Protein AF-A0A8H7NJ16-F1 (afdb_monomer_lite)

InterPro domains:
  IPR008030 NmrA-like domain [PF05368] (5-112)
  IPR036291 NAD(P)-binding domain superfamily [SSF51735] (1-113)
  IPR051609 NmrA-type/Isoflavone reductase-like domain-containing protein [PTHR47706] (5-114)

Sequence (169 aa):
MQSLTVALIGANGQIGNFILHELLASREARFHVLAFIRPNSQLKYQGPQENVTVHDIDLSKVTADSLAPYFRASDVVVSAVGTELLSRQSVLQDAAAIAGVPRFYPSEFGMHSVLRMRTEEATLIHPVGRTFLVRAGESSRFVHLRLEPLSLILLGRLGLKKLNASMKL

Secondary structure (DSSP, 8-state):
--EEEEEEETTTSHHHHHHHHHHHH-SSSEEEEEEEE-TT------S--TTEEEEE--TTT--HHHHHHHHTT-SEEEE---GGGGGGHHHHHHHHHHTT-S-EE-S--S---------TT--PPSP----------S-----------TTSSSSSSS-----------

pLDDT: mean 72.76, std 27.51, range [25.33, 98.12]

Radius of gyration: 21.78 Å; chains: 1; bounding box: 55×33×75 Å

Structure (mmCIF, N/CA/C/O backbone):
data_AF-A0A8H7NJ16-F1
#
_entry.id   AF-A0A8H7NJ16-F1
#
loop_
_atom_site.group_PDB
_atom_site.id
_atom_site.type_symbol
_atom_site.label_atom_id
_atom_site.label_alt_id
_atom_site.label_comp_id
_atom_site.label_asym_id
_atom_site.label_entity_id
_atom_site.label_seq_id
_atom_site.pdbx_PDB_ins_code
_atom_site.Cartn_x
_atom_site.Cartn_y
_atom_site.Cartn_z
_atom_site.occupancy
_atom_site.B_iso_or_equiv
_atom_site.auth_seq_id
_atom_site.auth_comp_id
_atom_site.auth_asym_id
_atom_site.auth_atom_id
_atom_site.pdbx_PDB_model_num
ATOM 1 N N . MET A 1 1 ? -19.733 -3.956 13.873 1.00 60.16 1 MET A N 1
ATOM 2 C CA . MET A 1 1 ? -19.220 -3.017 12.849 1.00 60.16 1 MET A CA 1
ATOM 3 C C . MET A 1 1 ? -18.557 -3.844 11.767 1.00 60.16 1 MET A C 1
ATOM 5 O O . MET A 1 1 ? -17.893 -4.812 12.118 1.00 60.16 1 MET A O 1
ATOM 9 N N . GLN A 1 2 ? -18.780 -3.534 10.490 1.00 70.56 2 GLN A N 1
ATOM 10 C CA . GLN A 1 2 ? -18.076 -4.233 9.413 1.00 70.56 2 GLN A CA 1
ATOM 11 C C . GLN A 1 2 ? -16.586 -3.867 9.486 1.00 70.56 2 GLN A C 1
ATOM 13 O O . GLN A 1 2 ? -16.251 -2.706 9.731 1.00 70.56 2 GLN A O 1
ATOM 18 N N . SER A 1 3 ? -15.723 -4.875 9.360 1.00 87.06 3 SER A N 1
ATOM 19 C CA . SER A 1 3 ? -14.272 -4.709 9.317 1.00 87.06 3 SER A CA 1
ATOM 20 C C . SER A 1 3 ? -13.842 -4.803 7.863 1.00 87.06 3 SER A C 1
ATOM 22 O O . SER A 1 3 ? -14.172 -5.796 7.220 1.00 87.06 3 SER A O 1
ATOM 24 N N . LEU A 1 4 ? -13.148 -3.786 7.359 1.00 94.56 4 LEU A N 1
ATOM 25 C CA . LEU A 1 4 ? -12.681 -3.730 5.974 1.00 94.56 4 LEU A CA 1
ATOM 26 C C . LEU A 1 4 ? -11.158 -3.712 5.931 1.00 94.56 4 LEU A C 1
ATOM 28 O O . LEU A 1 4 ? -10.526 -2.940 6.654 1.00 94.56 4 LEU A O 1
ATOM 32 N N . THR A 1 5 ? -10.578 -4.524 5.058 1.00 97.19 5 THR A N 1
ATOM 33 C CA . THR A 1 5 ? -9.136 -4.569 4.826 1.00 97.19 5 THR A CA 1
ATOM 34 C C . THR A 1 5 ? -8.772 -3.693 3.633 1.00 97.19 5 THR A C 1
ATOM 36 O O . THR A 1 5 ? -9.232 -3.922 2.512 1.00 97.19 5 THR A O 1
ATOM 39 N N . VAL A 1 6 ? -7.927 -2.691 3.869 1.00 97.81 6 VAL A N 1
ATOM 40 C CA . VAL A 1 6 ? -7.474 -1.731 2.858 1.00 97.81 6 VAL A CA 1
ATOM 41 C C . VAL A 1 6 ? -5.976 -1.887 2.639 1.00 97.81 6 VAL A C 1
ATOM 43 O O . VAL A 1 6 ? -5.178 -1.607 3.530 1.00 97.81 6 VAL A O 1
ATOM 46 N N . ALA A 1 7 ? -5.586 -2.277 1.431 1.00 98.12 7 ALA A N 1
ATOM 47 C CA . ALA A 1 7 ? -4.199 -2.240 0.993 1.00 98.12 7 ALA A CA 1
ATOM 48 C C . ALA A 1 7 ? -3.852 -0.833 0.496 1.00 98.12 7 ALA A C 1
ATOM 50 O O . ALA A 1 7 ? -4.323 -0.409 -0.557 1.00 98.12 7 ALA A O 1
ATOM 51 N N . LEU A 1 8 ? -3.037 -0.099 1.253 1.00 97.81 8 LEU A N 1
ATOM 52 C CA . LEU A 1 8 ? -2.655 1.279 0.962 1.00 97.81 8 LEU A CA 1
ATOM 53 C C . LEU A 1 8 ? -1.206 1.349 0.482 1.00 97.81 8 LEU A C 1
ATOM 55 O O . LEU A 1 8 ? -0.262 1.206 1.261 1.00 97.81 8 LEU A O 1
ATOM 59 N N . ILE A 1 9 ? -1.027 1.620 -0.807 1.00 97.19 9 ILE A N 1
ATOM 60 C CA . ILE A 1 9 ? 0.284 1.739 -1.430 1.00 97.19 9 ILE A CA 1
ATOM 61 C C . ILE A 1 9 ? 0.764 3.180 -1.360 1.00 97.19 9 ILE A C 1
ATOM 63 O O . ILE A 1 9 ? 0.074 4.085 -1.815 1.00 97.19 9 ILE A O 1
ATOM 67 N N . GLY A 1 10 ? 1.975 3.389 -0.840 1.00 94.50 10 GLY A N 1
ATOM 68 C CA . GLY A 1 10 ? 2.535 4.729 -0.680 1.00 94.50 10 GLY A CA 1
ATOM 69 C C . GLY A 1 10 ? 2.081 5.407 0.611 1.00 94.50 10 GLY A C 1
ATOM 70 O O . GLY A 1 10 ? 1.964 6.629 0.643 1.00 94.50 10 GLY A O 1
ATOM 71 N N . ALA A 1 11 ? 1.867 4.639 1.684 1.00 95.56 11 ALA A N 1
ATOM 72 C CA . ALA A 1 11 ? 1.357 5.140 2.965 1.00 95.56 11 ALA A CA 1
ATOM 73 C C . ALA A 1 11 ? 2.220 6.258 3.596 1.00 95.56 11 ALA A C 1
ATOM 75 O O . ALA A 1 11 ? 1.708 7.112 4.305 1.00 95.56 11 ALA A O 1
ATOM 76 N N . ASN A 1 12 ? 3.521 6.307 3.289 1.00 94.50 12 ASN A N 1
ATOM 77 C CA . ASN A 1 12 ? 4.432 7.374 3.736 1.00 94.50 12 ASN A CA 1
ATOM 78 C C . ASN A 1 12 ? 4.448 8.624 2.839 1.00 94.50 12 ASN A C 1
ATOM 80 O O . ASN A 1 12 ? 5.158 9.588 3.142 1.00 94.50 12 ASN A O 1
ATOM 84 N N . GLY A 1 13 ? 3.761 8.585 1.697 1.00 90.94 13 GLY A N 1
ATOM 85 C CA . GLY A 1 13 ? 3.644 9.718 0.786 1.00 90.94 13 GLY A CA 1
ATOM 86 C C . GLY A 1 13 ? 2.776 10.825 1.377 1.00 90.94 13 GLY A C 1
ATOM 87 O O . GLY A 1 13 ? 2.057 10.602 2.345 1.00 90.94 13 GLY A O 1
ATOM 88 N N . GLN A 1 14 ? 2.817 12.017 0.778 1.00 91.06 14 GLN A N 1
ATOM 89 C CA . GLN A 1 14 ? 2.020 13.154 1.255 1.00 91.06 14 GLN A CA 1
ATOM 90 C C . GLN A 1 14 ? 0.531 12.795 1.313 1.00 91.06 14 GLN A C 1
ATOM 92 O O . GLN A 1 14 ? -0.074 12.870 2.373 1.00 91.06 14 GLN A O 1
ATOM 97 N N . ILE A 1 15 ? -0.028 12.311 0.201 1.00 93.06 15 ILE A N 1
ATOM 98 C CA . ILE A 1 15 ? -1.437 11.908 0.127 1.00 93.06 15 ILE A CA 1
ATOM 99 C C . ILE A 1 15 ? -1.699 10.621 0.915 1.00 93.06 15 ILE A C 1
ATOM 101 O O . ILE A 1 15 ? -2.650 10.555 1.689 1.00 93.06 15 ILE A O 1
ATOM 105 N N . GLY A 1 16 ? -0.841 9.609 0.758 1.00 94.94 16 GLY A N 1
ATOM 106 C CA . GLY A 1 16 ? -1.016 8.319 1.428 1.00 94.94 16 GLY A CA 1
ATOM 107 C C . GLY A 1 16 ? -1.057 8.433 2.952 1.00 94.94 16 GLY A C 1
ATOM 108 O O . GLY A 1 16 ? -1.856 7.747 3.579 1.00 94.94 16 GLY A O 1
ATOM 109 N N . ASN A 1 17 ? -0.274 9.337 3.546 1.00 95.19 17 ASN A N 1
ATOM 110 C CA . ASN A 1 17 ? -0.266 9.513 4.995 1.00 95.19 17 ASN A CA 1
ATOM 111 C C . ASN A 1 17 ? -1.584 10.116 5.502 1.00 95.19 17 ASN A C 1
ATOM 113 O O . ASN A 1 17 ? -2.160 9.616 6.463 1.00 95.19 17 ASN A O 1
ATOM 117 N N . PHE A 1 18 ? -2.128 11.125 4.814 1.00 94.94 18 PHE A N 1
ATOM 118 C CA . PHE A 1 18 ? -3.453 11.656 5.154 1.00 94.94 18 PHE A CA 1
ATOM 119 C C . PHE A 1 18 ? -4.545 10.587 5.029 1.00 94.94 18 PHE A C 1
ATOM 121 O O . PHE A 1 18 ? -5.363 10.452 5.934 1.00 94.94 18 PHE A O 1
ATOM 128 N N . ILE A 1 19 ? -4.519 9.774 3.965 1.00 95.50 19 ILE A N 1
ATOM 129 C CA . ILE A 1 19 ? -5.461 8.653 3.804 1.00 95.50 19 ILE A CA 1
ATOM 130 C C . ILE A 1 19 ? -5.335 7.668 4.973 1.00 95.50 19 ILE A C 1
ATOM 132 O O . ILE A 1 19 ? -6.346 7.255 5.534 1.00 95.50 19 ILE A O 1
ATOM 136 N N . LEU A 1 20 ? -4.111 7.306 5.364 1.00 96.38 20 LEU A N 1
ATOM 137 C CA . LEU A 1 20 ? -3.865 6.410 6.494 1.00 96.38 20 LEU A CA 1
ATOM 138 C C . LEU A 1 20 ? -4.452 6.967 7.798 1.00 96.38 20 LEU A C 1
ATOM 140 O O . LEU A 1 20 ? -5.133 6.240 8.517 1.00 96.38 20 LEU A O 1
ATOM 144 N N . HIS A 1 21 ? -4.215 8.250 8.083 1.00 95.00 21 HIS A N 1
ATOM 145 C CA . HIS A 1 21 ? -4.754 8.917 9.266 1.00 95.00 21 HIS A CA 1
ATOM 146 C C . HIS A 1 21 ? -6.285 8.897 9.294 1.00 95.00 21 HIS A C 1
ATOM 148 O O . HIS A 1 21 ? -6.863 8.514 10.308 1.00 95.00 21 HIS A O 1
ATOM 154 N N . GLU A 1 22 ? -6.941 9.244 8.187 1.00 94.38 22 GLU A N 1
ATOM 155 C CA . GLU A 1 22 ? -8.406 9.285 8.114 1.00 94.38 22 GLU A CA 1
ATOM 156 C C . GLU A 1 22 ? -9.040 7.891 8.201 1.00 94.38 22 GLU A C 1
ATOM 158 O O . GLU A 1 22 ? -10.035 7.703 8.903 1.00 94.38 22 GLU A O 1
ATOM 163 N N . LEU A 1 23 ? -8.441 6.880 7.560 1.00 94.62 23 LEU A N 1
ATOM 164 C CA . LEU A 1 23 ? -8.911 5.496 7.676 1.00 94.62 23 LEU A CA 1
ATOM 165 C C . LEU A 1 23 ? -8.858 5.008 9.127 1.00 94.62 23 LEU A C 1
ATOM 167 O O . LEU A 1 23 ? -9.789 4.357 9.592 1.00 94.62 23 LEU A O 1
ATOM 171 N N . LEU A 1 24 ? -7.794 5.334 9.859 1.00 94.19 24 LEU A N 1
ATOM 172 C CA . LEU A 1 24 ? -7.627 4.893 11.245 1.00 94.19 24 LEU A CA 1
ATOM 173 C C . LEU A 1 24 ? -8.422 5.737 12.251 1.00 94.19 24 LEU A C 1
ATOM 175 O O . LEU A 1 24 ? -8.764 5.235 13.320 1.00 94.19 24 LEU A O 1
ATOM 179 N N . ALA A 1 25 ? -8.739 6.990 11.919 1.00 92.12 25 ALA A N 1
ATOM 180 C CA . ALA A 1 25 ? -9.572 7.870 12.738 1.00 92.12 25 ALA A CA 1
ATOM 181 C C . ALA A 1 25 ? -11.084 7.668 12.519 1.00 92.12 25 ALA A C 1
ATOM 183 O O . ALA A 1 25 ? -11.891 8.171 13.310 1.00 92.12 25 ALA A O 1
ATOM 184 N N . SER A 1 26 ? -11.481 6.952 11.460 1.00 89.88 26 SER A N 1
ATOM 185 C CA . SER A 1 26 ? -12.885 6.760 11.100 1.00 89.88 26 SER A CA 1
ATOM 186 C C . SER A 1 26 ? -13.695 6.103 12.222 1.00 89.88 26 SER A C 1
ATOM 188 O O . SER A 1 26 ? -13.298 5.103 12.818 1.00 89.88 26 SER A O 1
ATOM 190 N N . ARG A 1 27 ? -14.882 6.661 12.486 1.00 88.50 27 ARG A N 1
ATOM 191 C CA . ARG A 1 27 ? -15.860 6.114 13.444 1.00 88.50 27 ARG A CA 1
ATOM 192 C C . ARG A 1 27 ? -16.967 5.303 12.772 1.00 88.50 27 ARG A C 1
ATOM 194 O O . ARG A 1 27 ? -17.739 4.639 13.459 1.00 88.50 27 ARG A O 1
ATOM 201 N N . GLU A 1 28 ? -17.060 5.371 11.447 1.00 85.94 28 GLU A N 1
ATOM 202 C CA . GLU A 1 28 ? -18.139 4.754 10.668 1.00 85.94 28 GLU A CA 1
ATOM 203 C C . GLU A 1 28 ? -17.897 3.257 10.441 1.00 85.94 28 GLU A C 1
ATOM 205 O O . GLU A 1 28 ? -18.826 2.449 10.492 1.00 85.94 28 GLU A O 1
ATOM 210 N N . ALA A 1 29 ? -16.637 2.872 10.240 1.00 87.56 29 ALA A N 1
ATOM 211 C CA . ALA A 1 29 ? -16.215 1.493 10.042 1.00 87.56 29 ALA A CA 1
ATOM 212 C C . ALA A 1 29 ? -14.854 1.246 10.698 1.00 87.56 29 ALA A C 1
ATOM 214 O O . ALA A 1 29 ? -14.093 2.177 10.950 1.00 87.56 29 ALA A O 1
ATOM 215 N N . ARG A 1 30 ? -14.543 -0.026 10.971 1.00 92.31 30 ARG A N 1
ATOM 216 C CA . ARG A 1 30 ? -13.213 -0.420 11.446 1.00 92.31 30 ARG A CA 1
ATOM 217 C C . ARG A 1 30 ? -12.376 -0.834 10.243 1.00 92.31 30 ARG A C 1
ATOM 219 O O . ARG A 1 30 ? -12.733 -1.785 9.552 1.00 92.31 30 ARG A O 1
ATOM 226 N N . PHE A 1 31 ? -11.267 -0.144 10.016 1.00 95.00 31 PHE A N 1
ATOM 227 C CA . PHE A 1 31 ? -10.351 -0.466 8.928 1.00 95.00 31 PHE A CA 1
ATOM 228 C C . PHE A 1 31 ? -9.118 -1.193 9.455 1.00 95.00 31 PHE A C 1
ATOM 230 O O . PHE A 1 31 ? -8.503 -0.758 10.428 1.00 95.00 31 PHE A O 1
ATOM 237 N N . HIS A 1 32 ? -8.760 -2.293 8.797 1.00 96.38 32 HIS A N 1
ATOM 238 C CA . HIS A 1 32 ? -7.441 -2.896 8.898 1.00 96.38 32 HIS A CA 1
ATOM 239 C C . HIS A 1 32 ? -6.620 -2.444 7.693 1.00 96.38 32 HIS A C 1
ATOM 241 O O . HIS A 1 32 ? -7.017 -2.680 6.553 1.00 96.38 32 HIS A O 1
ATOM 247 N N . VAL A 1 33 ? -5.507 -1.754 7.923 1.00 97.31 33 VAL A N 1
ATOM 248 C CA . VAL A 1 33 ? -4.719 -1.153 6.845 1.00 97.31 33 VAL A CA 1
ATOM 249 C C . VAL A 1 33 ? -3.432 -1.940 6.633 1.00 97.31 33 VAL A C 1
ATOM 251 O O . VAL A 1 33 ? -2.574 -1.992 7.512 1.00 97.31 33 VAL A O 1
ATOM 254 N N . LEU A 1 34 ? -3.277 -2.506 5.437 1.00 97.69 34 LEU A N 1
ATOM 255 C CA . LEU A 1 34 ? -2.007 -3.038 4.953 1.00 97.69 34 LEU A CA 1
ATOM 256 C C . LEU A 1 34 ? -1.234 -1.873 4.322 1.00 97.69 34 LEU A C 1
ATOM 258 O O . LEU A 1 34 ? -1.510 -1.463 3.195 1.00 97.69 34 LEU A O 1
ATOM 262 N N . ALA A 1 35 ? -0.317 -1.279 5.079 1.00 97.25 35 ALA A N 1
ATOM 263 C CA . ALA A 1 35 ? 0.439 -0.097 4.689 1.00 97.25 35 ALA A CA 1
ATOM 264 C C . ALA A 1 35 ? 1.727 -0.494 3.958 1.00 97.25 35 ALA A C 1
ATOM 266 O O . ALA A 1 35 ? 2.676 -0.984 4.569 1.00 97.25 35 ALA A O 1
ATOM 267 N N . PHE A 1 36 ? 1.788 -0.231 2.652 1.00 96.75 36 PHE A N 1
ATOM 268 C CA . PHE A 1 36 ? 2.981 -0.484 1.850 1.00 96.75 36 PHE A CA 1
ATOM 269 C C . PHE A 1 36 ? 3.852 0.768 1.779 1.00 96.75 36 PHE A C 1
ATOM 271 O O . PHE A 1 36 ? 3.432 1.822 1.276 1.00 96.75 36 PHE A O 1
ATOM 278 N N . ILE A 1 37 ? 5.085 0.636 2.259 1.00 95.56 37 ILE A N 1
ATOM 279 C CA . ILE A 1 37 ? 6.096 1.692 2.271 1.00 95.56 37 ILE A CA 1
ATOM 280 C C . ILE A 1 37 ? 7.345 1.245 1.507 1.00 95.56 37 ILE A C 1
ATOM 282 O O . ILE A 1 37 ? 7.511 0.079 1.152 1.00 95.56 37 ILE A O 1
ATOM 286 N N . ARG A 1 38 ? 8.224 2.204 1.202 1.00 92.75 38 ARG A N 1
ATOM 287 C CA . ARG A 1 38 ? 9.506 1.895 0.557 1.00 92.75 38 ARG A CA 1
ATOM 288 C C . ARG A 1 38 ? 10.417 1.136 1.532 1.00 92.75 38 ARG A C 1
ATOM 290 O O . ARG A 1 38 ? 10.379 1.457 2.720 1.00 92.75 38 ARG A O 1
ATOM 297 N N . PRO A 1 39 ? 11.292 0.236 1.044 1.00 91.44 39 PRO A N 1
ATOM 298 C CA . PRO A 1 39 ? 12.263 -0.441 1.894 1.00 91.44 39 PRO A CA 1
ATOM 299 C C . PRO A 1 39 ? 13.160 0.553 2.624 1.00 91.44 39 PRO A C 1
ATOM 301 O O . PRO A 1 39 ? 13.456 1.632 2.100 1.00 91.44 39 PRO A O 1
ATOM 304 N N . ASN A 1 40 ? 13.623 0.171 3.814 1.00 88.44 40 ASN A N 1
ATOM 305 C CA . ASN A 1 40 ? 14.442 1.014 4.693 1.00 88.44 40 ASN A CA 1
ATOM 306 C C . ASN A 1 40 ? 13.747 2.322 5.118 1.00 88.44 40 ASN A C 1
ATOM 308 O O . ASN A 1 40 ? 14.406 3.298 5.479 1.00 88.44 40 ASN A O 1
ATOM 312 N N . SER A 1 41 ? 12.416 2.368 5.056 1.00 89.75 41 SER A N 1
ATOM 313 C CA . SER A 1 41 ? 11.609 3.457 5.596 1.00 89.75 41 SER A CA 1
ATOM 314 C C . SER A 1 41 ? 10.881 2.975 6.846 1.00 89.75 41 SER A C 1
ATOM 316 O O . SER A 1 41 ? 10.625 1.791 7.003 1.00 89.75 41 SER A O 1
ATOM 318 N N . GLN A 1 42 ? 10.536 3.899 7.735 1.00 91.31 42 GLN A N 1
ATOM 319 C CA . GLN A 1 42 ? 9.644 3.618 8.857 1.00 91.31 42 GLN A CA 1
ATOM 320 C C . GLN A 1 42 ? 8.305 4.289 8.591 1.00 91.31 42 GLN A C 1
ATOM 322 O O . GLN A 1 42 ? 8.267 5.363 7.980 1.00 91.31 42 GLN A O 1
ATOM 327 N N . LEU A 1 43 ? 7.211 3.663 9.022 1.00 92.94 43 LEU A N 1
ATOM 328 C CA . LEU A 1 43 ? 5.875 4.221 8.855 1.00 92.94 43 LEU A CA 1
ATOM 329 C C . LEU A 1 43 ? 5.790 5.598 9.535 1.00 92.94 43 LEU A C 1
ATOM 331 O O . LEU A 1 43 ? 6.034 5.733 10.731 1.00 92.94 43 LEU A O 1
ATOM 335 N N . LYS A 1 44 ? 5.430 6.630 8.772 1.00 91.75 44 LYS A N 1
ATOM 336 C CA . LYS A 1 44 ? 5.319 8.022 9.229 1.00 91.75 44 LYS A CA 1
ATOM 337 C C . LYS A 1 44 ? 3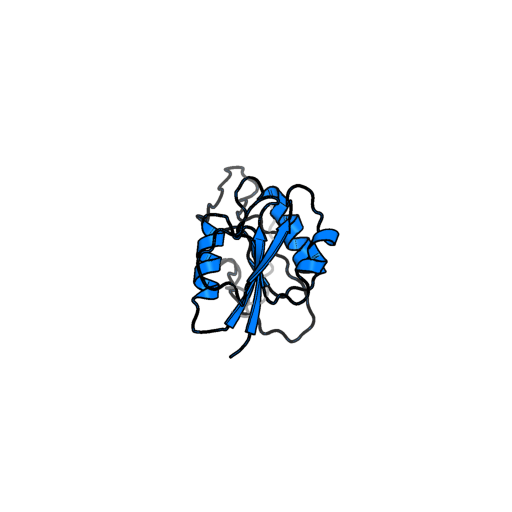.950 8.308 9.849 1.00 91.75 44 LYS A C 1
ATOM 339 O O . LYS A 1 44 ? 3.330 9.317 9.532 1.00 91.75 44 LYS A O 1
ATOM 344 N N . TYR A 1 45 ? 3.495 7.426 10.730 1.00 91.62 45 TYR A N 1
ATOM 345 C CA . TYR A 1 45 ? 2.203 7.528 11.399 1.00 91.62 45 TYR A CA 1
ATOM 346 C C . TYR A 1 45 ? 2.389 7.445 12.914 1.00 91.62 45 TYR A C 1
ATOM 348 O O . TYR A 1 45 ? 2.973 6.490 13.424 1.00 91.62 45 TYR A O 1
ATOM 356 N N . GLN A 1 46 ? 1.900 8.461 13.626 1.00 87.88 46 GLN A N 1
ATOM 357 C CA . GLN A 1 46 ? 2.143 8.647 15.065 1.00 87.88 46 GLN A CA 1
ATOM 358 C C . GLN A 1 46 ? 0.974 8.186 15.955 1.00 87.88 46 GLN A C 1
ATOM 360 O O . GLN A 1 46 ? 1.053 8.312 17.173 1.00 87.88 46 GLN A O 1
ATOM 365 N N . GLY A 1 47 ? -0.121 7.690 15.371 1.00 87.88 47 GLY A N 1
ATOM 366 C CA . GLY A 1 47 ? -1.290 7.225 16.124 1.00 87.88 47 GLY A CA 1
ATOM 367 C C . GLY A 1 47 ? -1.226 5.739 16.513 1.00 87.88 47 GLY A C 1
ATOM 368 O O . GLY A 1 47 ? -0.219 5.072 16.270 1.00 87.88 47 GLY A O 1
ATOM 369 N N . PRO A 1 48 ? -2.317 5.185 17.076 1.00 88.00 48 PRO A N 1
ATOM 370 C CA . PRO A 1 48 ? -2.412 3.764 17.414 1.00 88.00 48 PRO A CA 1
ATOM 371 C C . PRO A 1 48 ? -2.296 2.875 16.169 1.00 88.00 48 PRO A C 1
ATOM 373 O O . PRO A 1 48 ? -3.043 3.052 15.206 1.00 88.00 48 PRO A O 1
ATOM 376 N N . GLN A 1 49 ? -1.369 1.915 16.193 1.00 88.94 49 GLN A N 1
ATOM 377 C CA . GLN A 1 49 ? -1.048 1.039 15.054 1.00 88.94 49 GLN A CA 1
ATOM 378 C C . GLN A 1 49 ? -1.653 -0.370 15.166 1.00 88.94 49 GLN A C 1
ATOM 380 O O . GLN A 1 49 ? -1.332 -1.241 14.369 1.00 88.94 49 GLN A O 1
ATOM 385 N N . GLU A 1 50 ? -2.562 -0.605 16.116 1.00 90.06 50 GLU A N 1
ATOM 386 C CA . GLU A 1 50 ? -3.166 -1.927 16.374 1.00 90.06 50 GLU A CA 1
ATOM 387 C C . GLU A 1 50 ? -3.858 -2.542 15.148 1.00 90.06 50 GLU A C 1
ATOM 389 O O . GLU A 1 50 ? -3.935 -3.760 15.017 1.00 90.06 50 GLU A O 1
ATOM 394 N N . ASN A 1 51 ? -4.361 -1.700 14.239 1.00 93.25 51 ASN A N 1
ATOM 395 C CA . ASN A 1 51 ? -5.025 -2.130 13.011 1.00 93.25 51 ASN A CA 1
ATOM 396 C C . ASN A 1 51 ? -4.172 -1.877 11.756 1.00 93.25 51 ASN A C 1
ATOM 398 O O . ASN A 1 51 ? -4.723 -1.820 10.659 1.00 93.25 51 ASN A O 1
ATOM 402 N N . VAL A 1 52 ? -2.853 -1.712 11.894 1.00 96.44 52 VAL A N 1
ATOM 403 C CA . VAL A 1 52 ? -1.937 -1.462 10.774 1.00 96.44 52 VAL A CA 1
ATOM 404 C C . VAL A 1 52 ? -0.937 -2.602 10.657 1.00 96.44 52 VAL A C 1
ATOM 406 O O . VAL A 1 52 ? -0.275 -2.963 11.623 1.00 96.44 52 VAL A O 1
ATOM 409 N N . THR A 1 53 ? -0.794 -3.155 9.458 1.00 96.31 53 THR A N 1
ATOM 410 C CA . THR A 1 53 ? 0.291 -4.082 9.115 1.00 96.31 53 THR A CA 1
ATOM 411 C C . THR A 1 53 ? 1.169 -3.431 8.064 1.00 96.31 53 THR A C 1
ATOM 413 O O . THR A 1 53 ? 0.671 -2.977 7.038 1.00 96.31 53 THR A O 1
ATOM 416 N N . VAL A 1 54 ? 2.471 -3.343 8.329 1.00 96.38 54 VAL A N 1
ATOM 417 C CA . VAL A 1 54 ? 3.421 -2.656 7.448 1.00 96.38 54 VAL A CA 1
ATOM 418 C C . VAL A 1 54 ? 4.125 -3.662 6.547 1.00 96.38 54 VAL A C 1
ATOM 420 O O . VAL A 1 54 ? 4.601 -4.700 7.008 1.00 96.38 54 VAL A O 1
ATOM 423 N N . HIS A 1 55 ? 4.211 -3.332 5.261 1.00 96.31 55 HIS A N 1
ATOM 424 C CA . HIS A 1 55 ? 4.964 -4.085 4.269 1.00 96.31 55 HIS A CA 1
ATOM 425 C C . HIS A 1 55 ? 5.972 -3.183 3.560 1.00 96.31 55 HIS A C 1
ATOM 427 O O . HIS A 1 55 ? 5.617 -2.149 2.988 1.00 96.31 55 HIS A O 1
ATOM 433 N N . ASP A 1 56 ? 7.223 -3.624 3.536 1.00 94.06 56 ASP A N 1
ATOM 434 C CA . ASP A 1 56 ? 8.311 -2.922 2.869 1.00 94.06 56 ASP A CA 1
ATOM 435 C C . ASP A 1 56 ? 8.485 -3.476 1.456 1.00 94.06 56 ASP A C 1
ATOM 437 O O . ASP A 1 56 ? 8.944 -4.605 1.274 1.00 94.06 56 ASP A O 1
ATOM 441 N N . ILE A 1 57 ? 8.107 -2.696 0.440 1.00 92.19 57 ILE A N 1
ATOM 442 C CA . ILE A 1 57 ? 8.139 -3.144 -0.957 1.00 92.19 57 ILE A CA 1
ATOM 443 C C . ILE A 1 57 ? 8.824 -2.118 -1.858 1.00 92.19 57 ILE A C 1
ATOM 445 O O . ILE A 1 57 ? 8.438 -0.950 -1.939 1.00 92.19 57 ILE A O 1
ATOM 449 N N . ASP A 1 58 ? 9.827 -2.588 -2.605 1.00 93.06 58 ASP A N 1
ATOM 450 C CA . ASP A 1 58 ? 10.443 -1.829 -3.691 1.00 93.06 58 ASP A CA 1
ATOM 451 C C . ASP A 1 58 ? 9.598 -1.932 -4.969 1.00 93.06 58 ASP A C 1
ATOM 453 O O . ASP A 1 58 ? 9.795 -2.815 -5.809 1.00 93.06 58 ASP A O 1
ATOM 457 N N . LEU A 1 59 ? 8.661 -0.998 -5.139 1.00 90.69 59 LEU A N 1
ATOM 458 C CA . LEU A 1 59 ? 7.779 -0.954 -6.312 1.00 90.69 59 LEU A CA 1
ATOM 459 C C . LEU A 1 59 ? 8.521 -0.832 -7.653 1.00 90.69 59 LEU A C 1
ATOM 461 O O . LEU A 1 59 ? 7.945 -1.128 -8.699 1.00 90.69 59 LEU A O 1
ATOM 465 N N . SER A 1 60 ? 9.791 -0.414 -7.650 1.00 89.25 60 SER A N 1
ATOM 466 C CA . SER A 1 60 ? 10.590 -0.330 -8.875 1.00 89.25 60 SER A CA 1
ATOM 467 C C . SER A 1 60 ? 11.054 -1.698 -9.390 1.00 89.25 60 SER A C 1
ATOM 469 O O . SER A 1 60 ? 11.440 -1.804 -10.555 1.00 89.25 60 SER A O 1
ATOM 471 N N . LYS A 1 61 ? 10.996 -2.744 -8.554 1.00 91.69 61 LYS A N 1
ATOM 472 C CA . LYS A 1 61 ? 11.548 -4.077 -8.853 1.00 91.69 61 LYS A CA 1
ATOM 473 C C . LYS A 1 61 ? 10.525 -5.207 -8.821 1.00 91.69 61 LYS A C 1
ATOM 475 O O . LYS A 1 61 ? 10.803 -6.275 -9.357 1.00 91.69 61 LYS A O 1
ATOM 480 N N . VAL A 1 62 ? 9.368 -4.999 -8.200 1.00 94.00 62 VAL A N 1
ATOM 481 C CA . VAL A 1 62 ? 8.335 -6.039 -8.100 1.00 94.00 62 VAL A CA 1
ATOM 482 C C . VAL A 1 62 ? 7.559 -6.238 -9.396 1.00 94.00 62 VAL A C 1
ATOM 484 O O . VAL A 1 62 ? 7.399 -5.334 -10.218 1.00 94.00 62 VAL A O 1
ATOM 487 N N . THR A 1 63 ? 7.049 -7.454 -9.539 1.00 96.19 63 THR A N 1
ATOM 488 C CA . THR A 1 63 ? 6.125 -7.877 -10.593 1.00 96.19 63 THR A CA 1
ATOM 489 C C . THR A 1 63 ? 4.724 -8.066 -10.016 1.00 96.19 63 THR A C 1
ATOM 491 O O . THR A 1 63 ? 4.560 -8.169 -8.794 1.00 96.19 63 THR A O 1
ATOM 494 N N . ALA A 1 64 ? 3.717 -8.149 -10.887 1.00 95.12 64 ALA A N 1
ATOM 495 C CA . ALA A 1 64 ? 2.331 -8.323 -10.470 1.00 95.12 64 ALA A CA 1
ATOM 496 C C . ALA A 1 64 ? 2.137 -9.628 -9.677 1.00 95.12 64 ALA A C 1
ATOM 498 O O . ALA A 1 64 ? 1.559 -9.606 -8.593 1.00 95.12 64 ALA A O 1
ATOM 499 N N . ASP A 1 65 ? 2.717 -10.734 -10.151 1.00 96.44 65 ASP A N 1
ATOM 500 C CA . ASP A 1 65 ? 2.656 -12.041 -9.488 1.00 96.44 65 ASP A CA 1
ATOM 501 C C . ASP A 1 65 ? 3.303 -12.043 -8.103 1.00 96.44 65 ASP A C 1
ATOM 503 O O . ASP A 1 65 ? 2.776 -12.648 -7.173 1.00 96.44 65 ASP A O 1
ATOM 507 N N . SER A 1 66 ? 4.430 -11.340 -7.941 1.00 96.12 66 SER A N 1
ATOM 508 C CA . SER A 1 66 ? 5.094 -11.237 -6.636 1.00 96.12 66 SER A CA 1
ATOM 509 C C . SER A 1 66 ? 4.310 -10.383 -5.635 1.00 96.12 66 SER A C 1
ATOM 511 O O . SER A 1 66 ? 4.424 -10.590 -4.429 1.00 96.12 66 SER A O 1
ATOM 513 N N . LEU A 1 67 ? 3.505 -9.436 -6.127 1.00 96.62 67 LEU A N 1
ATOM 514 C CA . LEU A 1 67 ? 2.751 -8.499 -5.301 1.00 96.62 67 LEU A CA 1
ATOM 515 C C . LEU A 1 67 ? 1.343 -9.010 -4.961 1.00 96.62 67 LEU A C 1
ATOM 517 O O . LEU A 1 67 ? 0.849 -8.759 -3.864 1.00 96.62 67 LEU A O 1
ATOM 521 N N . ALA A 1 68 ? 0.711 -9.769 -5.858 1.00 96.88 68 ALA A N 1
ATOM 522 C CA . ALA A 1 68 ? -0.649 -10.275 -5.686 1.00 96.88 68 ALA A CA 1
ATOM 523 C C . ALA A 1 68 ? -0.901 -11.013 -4.351 1.00 96.88 68 ALA A C 1
ATOM 525 O O . ALA A 1 68 ? -1.953 -10.784 -3.751 1.00 96.88 68 ALA A O 1
ATOM 526 N N . PRO A 1 69 ? 0.020 -11.844 -3.813 1.00 97.31 69 PRO A N 1
ATOM 527 C CA . PRO A 1 69 ? -0.176 -12.499 -2.521 1.00 97.31 69 PRO A CA 1
ATOM 528 C C . PRO A 1 69 ? -0.455 -11.532 -1.368 1.00 97.31 69 PRO A C 1
ATOM 530 O O . PRO A 1 69 ? -1.234 -11.877 -0.485 1.00 97.31 69 PRO A O 1
ATOM 533 N N . TYR A 1 70 ? 0.123 -10.329 -1.400 1.00 96.00 70 TYR A N 1
ATOM 534 C CA . TYR A 1 70 ? -0.072 -9.308 -0.369 1.00 96.00 70 TYR A CA 1
ATOM 535 C C . TYR A 1 70 ? -1.443 -8.628 -0.442 1.00 96.00 70 TYR A C 1
ATOM 537 O O . TYR A 1 70 ? -1.889 -8.038 0.537 1.00 96.00 70 TYR A O 1
ATOM 545 N N . PHE A 1 71 ? -2.111 -8.686 -1.595 1.00 96.69 71 PHE A N 1
ATOM 546 C CA . PHE A 1 71 ? -3.437 -8.097 -1.795 1.00 96.69 71 PHE A CA 1
ATOM 547 C C . PHE A 1 71 ? -4.572 -9.100 -1.586 1.00 96.69 71 PHE A C 1
ATOM 549 O O . PHE A 1 71 ? -5.742 -8.715 -1.578 1.00 96.69 71 PHE A O 1
ATOM 556 N N . ARG A 1 72 ? -4.259 -10.386 -1.395 1.00 93.94 72 ARG A N 1
ATOM 557 C CA . ARG A 1 72 ? -5.278 -11.407 -1.134 1.00 93.94 72 ARG A CA 1
ATOM 558 C C . ARG A 1 72 ? -6.074 -11.052 0.117 1.00 93.94 72 ARG A C 1
ATOM 560 O O . ARG A 1 72 ? -5.515 -10.587 1.104 1.00 93.94 72 ARG A O 1
ATOM 567 N N . ALA A 1 73 ? -7.382 -11.287 0.054 1.00 91.31 73 ALA A N 1
ATOM 568 C CA . ALA A 1 73 ? -8.338 -10.950 1.112 1.00 91.31 73 ALA A CA 1
ATOM 569 C C . ALA A 1 73 ? -8.433 -9.447 1.461 1.00 91.31 73 ALA A C 1
ATOM 571 O O . ALA A 1 73 ? -9.054 -9.095 2.463 1.00 91.31 73 ALA A O 1
ATOM 572 N N . SER A 1 74 ? -7.867 -8.554 0.640 1.00 95.62 74 SER A N 1
ATOM 573 C CA . SER A 1 74 ? -8.144 -7.119 0.740 1.00 95.62 74 SER A CA 1
ATOM 574 C C . SER A 1 74 ? -9.488 -6.799 0.090 1.00 95.62 74 SER A C 1
ATOM 576 O O . SER A 1 74 ? -9.775 -7.254 -1.018 1.00 95.62 74 SER A O 1
ATOM 578 N N . ASP A 1 75 ? -10.294 -5.965 0.742 1.00 95.25 75 ASP A N 1
ATOM 579 C CA . ASP A 1 75 ? -11.555 -5.473 0.180 1.00 95.25 75 ASP A CA 1
ATOM 580 C C . ASP A 1 75 ? -11.318 -4.356 -0.839 1.00 95.25 75 ASP A C 1
ATOM 582 O O . ASP A 1 75 ? -12.107 -4.145 -1.762 1.00 95.25 75 ASP A O 1
ATOM 586 N N . VAL A 1 76 ? -10.243 -3.594 -0.644 1.00 95.81 76 VAL A N 1
ATOM 587 C CA . VAL A 1 76 ? -9.885 -2.448 -1.474 1.00 95.81 76 VAL A CA 1
ATOM 588 C C . VAL A 1 76 ? -8.370 -2.335 -1.560 1.00 95.81 76 VAL A C 1
ATOM 590 O O . VAL A 1 76 ? -7.673 -2.451 -0.554 1.00 95.81 76 VAL A O 1
ATOM 593 N N . VAL A 1 77 ? -7.871 -2.020 -2.751 1.00 97.12 77 VAL A N 1
ATOM 594 C CA . VAL A 1 77 ? -6.502 -1.540 -2.960 1.00 97.12 77 VAL A CA 1
ATOM 595 C C . VAL A 1 77 ? -6.547 -0.053 -3.319 1.00 97.12 77 VAL A C 1
ATOM 597 O O . VAL A 1 77 ? -7.291 0.350 -4.211 1.00 97.12 77 VAL A O 1
ATOM 600 N N . VAL A 1 78 ? -5.753 0.770 -2.637 1.00 97.38 78 VAL A N 1
ATOM 601 C CA . VAL A 1 78 ? -5.613 2.212 -2.877 1.00 97.38 78 VAL A CA 1
ATOM 602 C C . VAL A 1 78 ? -4.167 2.519 -3.244 1.00 97.38 78 VAL A C 1
ATOM 604 O O . VAL A 1 78 ? -3.249 2.260 -2.468 1.00 97.38 78 VAL A O 1
ATOM 607 N N . SER A 1 79 ? -3.952 3.105 -4.419 1.00 95.88 79 SER A N 1
ATOM 608 C CA . SER A 1 79 ? -2.637 3.538 -4.880 1.00 95.88 79 SER A CA 1
ATOM 609 C C . SER A 1 79 ? -2.433 5.029 -4.627 1.00 95.88 79 SER A C 1
ATOM 611 O O . SER A 1 79 ? -3.042 5.862 -5.284 1.00 95.88 79 SER A O 1
ATOM 613 N N . ALA A 1 80 ? -1.533 5.381 -3.710 1.00 95.06 80 ALA A N 1
ATOM 614 C CA . ALA A 1 80 ? -1.087 6.750 -3.437 1.00 95.06 80 ALA A CA 1
ATOM 615 C C . ALA A 1 80 ? 0.399 6.944 -3.804 1.00 95.06 80 ALA A C 1
ATOM 617 O O . ALA A 1 80 ? 1.170 7.567 -3.070 1.00 95.06 80 ALA A O 1
ATOM 618 N N . VAL A 1 81 ? 0.818 6.365 -4.934 1.00 91.12 81 VAL A N 1
ATOM 619 C CA . VAL A 1 81 ? 2.188 6.491 -5.448 1.00 91.12 81 VAL A CA 1
ATOM 620 C C . VAL A 1 81 ? 2.430 7.864 -6.081 1.00 91.12 81 VAL A C 1
ATOM 622 O O . VAL A 1 81 ? 1.563 8.431 -6.731 1.00 91.12 81 VAL A O 1
ATOM 625 N N . GLY A 1 82 ? 3.634 8.409 -5.912 1.00 86.19 82 GLY A N 1
ATOM 626 C CA . GLY A 1 82 ? 4.021 9.653 -6.584 1.00 86.19 82 GLY A CA 1
ATOM 627 C C . GLY A 1 82 ? 4.316 9.460 -8.076 1.00 86.19 82 GLY A C 1
ATOM 628 O O . GLY A 1 82 ? 4.462 8.331 -8.548 1.00 86.19 82 GLY A O 1
ATOM 629 N N . THR A 1 83 ? 4.492 10.5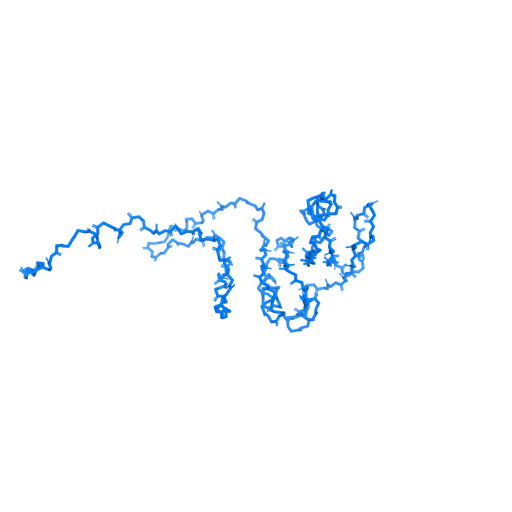74 -8.794 1.00 83.00 83 THR A N 1
ATOM 630 C CA . THR A 1 83 ? 4.768 10.627 -10.244 1.00 83.00 83 THR A CA 1
ATOM 631 C C . THR A 1 83 ? 5.904 9.699 -10.688 1.00 83.00 83 THR A C 1
ATOM 633 O O . THR A 1 83 ? 5.776 9.018 -11.700 1.00 83.00 83 THR A O 1
ATOM 636 N N . GLU A 1 84 ? 6.972 9.602 -9.891 1.00 84.00 84 GLU A N 1
ATOM 637 C CA . GLU A 1 84 ? 8.138 8.726 -10.117 1.00 84.00 84 GLU A CA 1
ATOM 638 C C . GLU A 1 84 ? 7.767 7.251 -10.351 1.00 84.00 84 GLU A C 1
ATOM 640 O O . GLU A 1 84 ? 8.435 6.529 -11.087 1.00 84.00 84 GLU A O 1
ATOM 645 N N . LEU A 1 85 ? 6.692 6.786 -9.710 1.00 86.50 85 LEU A N 1
ATOM 646 C CA . LEU A 1 85 ? 6.239 5.396 -9.756 1.00 86.50 85 LEU A CA 1
ATOM 647 C C . LEU A 1 85 ? 4.893 5.248 -10.471 1.00 86.50 85 LEU A C 1
ATOM 649 O O . LEU A 1 85 ? 4.315 4.161 -10.469 1.00 86.50 85 LEU A O 1
ATOM 653 N N . LEU A 1 86 ? 4.399 6.305 -11.120 1.00 85.06 86 LEU A N 1
ATOM 654 C CA . LEU A 1 86 ? 3.128 6.270 -11.838 1.00 85.06 86 LEU A CA 1
ATOM 655 C C . LEU A 1 86 ? 3.165 5.270 -13.004 1.00 85.06 86 LEU A C 1
ATOM 657 O O . LEU A 1 86 ? 2.202 4.543 -13.230 1.00 85.06 86 LEU A O 1
ATOM 661 N N . SER A 1 87 ? 4.317 5.136 -13.668 1.00 85.81 87 SER A N 1
ATOM 662 C CA . SER A 1 87 ? 4.551 4.125 -14.711 1.00 85.81 87 SER A CA 1
ATOM 663 C C . SER A 1 87 ? 4.415 2.681 -14.210 1.00 85.81 87 SER A C 1
ATOM 665 O O . SER A 1 87 ? 4.154 1.777 -15.000 1.00 85.81 87 SER A O 1
ATOM 667 N N . ARG A 1 88 ? 4.555 2.449 -12.897 1.00 89.75 88 ARG A N 1
ATOM 668 C CA . ARG A 1 88 ? 4.390 1.139 -12.246 1.00 89.75 88 ARG A CA 1
ATOM 669 C C . ARG A 1 88 ? 2.957 0.875 -11.787 1.00 89.75 88 ARG A C 1
ATOM 671 O O . ARG A 1 88 ? 2.681 -0.197 -11.260 1.00 89.75 88 ARG A O 1
ATOM 678 N N . GLN A 1 89 ? 2.027 1.808 -11.985 1.00 90.81 89 GLN A N 1
ATOM 679 C CA . GLN A 1 89 ? 0.653 1.644 -11.517 1.00 90.81 89 GLN A CA 1
ATOM 680 C C . GLN A 1 89 ? -0.074 0.474 -12.198 1.00 90.81 89 GLN A C 1
ATOM 682 O O . GLN A 1 89 ? -0.882 -0.183 -11.546 1.00 90.81 89 GLN A O 1
ATOM 687 N N . SER A 1 90 ? 0.252 0.153 -13.455 1.00 91.31 90 SER A N 1
ATOM 688 C CA . SER A 1 90 ? -0.275 -1.042 -14.132 1.00 91.31 90 SER A CA 1
ATOM 689 C C . SER A 1 90 ? 0.075 -2.329 -13.384 1.00 91.31 90 SER A C 1
ATOM 691 O O . SER A 1 90 ? -0.786 -3.177 -13.205 1.00 91.31 90 SER A O 1
ATOM 693 N N . VAL A 1 91 ? 1.290 -2.433 -12.837 1.00 94.75 91 VAL A N 1
ATOM 694 C CA . VAL A 1 91 ? 1.720 -3.590 -12.033 1.00 94.75 91 VAL A CA 1
ATOM 695 C C . VAL A 1 91 ? 0.863 -3.739 -10.773 1.00 94.75 91 VAL A C 1
ATOM 697 O O . VAL A 1 91 ? 0.517 -4.855 -10.392 1.00 94.75 91 VAL A O 1
ATOM 700 N N . LEU A 1 92 ? 0.486 -2.624 -10.136 1.00 94.62 92 LEU A N 1
ATOM 701 C CA . LEU A 1 92 ? -0.410 -2.632 -8.974 1.00 94.62 92 LEU A CA 1
ATOM 702 C C . LEU A 1 92 ? -1.825 -3.089 -9.353 1.00 94.62 92 LEU A C 1
ATOM 704 O O . LEU A 1 92 ? -2.445 -3.838 -8.601 1.00 94.62 92 LEU A O 1
ATOM 708 N N . GLN A 1 93 ? -2.324 -2.633 -10.505 1.00 94.06 93 GLN A N 1
ATOM 709 C CA . GLN A 1 93 ? -3.636 -3.019 -11.029 1.00 94.06 93 GLN A CA 1
ATOM 710 C C . GLN A 1 93 ? -3.670 -4.512 -11.364 1.00 94.06 93 GLN A C 1
ATOM 712 O O . GLN A 1 93 ? -4.567 -5.218 -10.908 1.00 94.06 93 GLN A O 1
ATOM 717 N N . ASP A 1 94 ? -2.662 -5.001 -12.085 1.00 94.62 94 ASP A N 1
ATOM 718 C CA . ASP A 1 94 ? -2.533 -6.410 -12.452 1.00 94.62 94 ASP A CA 1
ATOM 719 C C . ASP A 1 94 ? -2.427 -7.289 -11.196 1.00 94.62 94 ASP A C 1
ATOM 721 O O . ASP A 1 94 ? -3.125 -8.294 -11.081 1.00 94.62 94 ASP A O 1
ATOM 725 N N . ALA A 1 95 ? -1.635 -6.878 -10.199 1.00 96.50 95 ALA A N 1
ATOM 726 C CA . ALA A 1 95 ? -1.536 -7.585 -8.922 1.00 96.50 95 ALA A CA 1
ATOM 727 C C . ALA A 1 95 ? -2.881 -7.651 -8.181 1.00 96.50 95 ALA A C 1
ATOM 729 O O 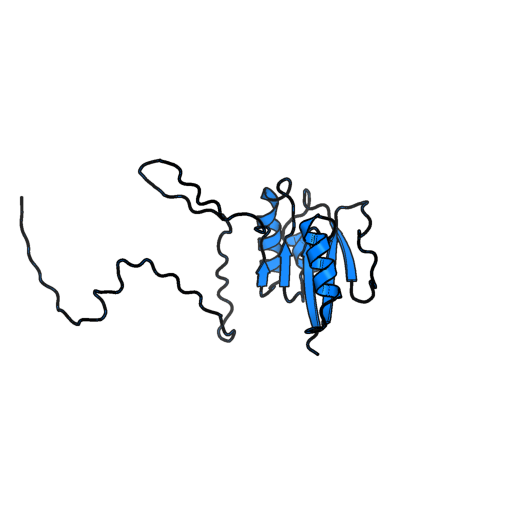. ALA A 1 95 ? -3.241 -8.699 -7.646 1.00 96.50 95 ALA A O 1
ATOM 730 N N . ALA A 1 96 ? -3.637 -6.548 -8.151 1.00 94.56 96 ALA A N 1
ATOM 731 C CA . ALA A 1 96 ? -4.954 -6.501 -7.518 1.00 94.56 96 ALA A CA 1
ATOM 732 C C . ALA A 1 96 ? -5.971 -7.388 -8.254 1.00 94.56 96 ALA A C 1
ATOM 734 O O . ALA A 1 96 ? -6.761 -8.080 -7.609 1.00 94.56 96 ALA A O 1
ATOM 735 N N . ALA A 1 97 ? -5.912 -7.419 -9.589 1.00 93.94 97 ALA A N 1
ATOM 736 C CA . ALA A 1 97 ? -6.741 -8.288 -10.414 1.00 93.94 97 ALA A CA 1
ATOM 737 C C . ALA A 1 97 ? -6.421 -9.774 -10.178 1.00 93.94 97 ALA A C 1
ATOM 739 O O . ALA A 1 97 ? -7.337 -10.560 -9.942 1.00 93.94 97 ALA A O 1
ATOM 740 N N . ILE A 1 98 ? -5.136 -10.153 -10.160 1.00 95.38 98 ILE A N 1
ATOM 741 C CA . ILE A 1 98 ? -4.685 -11.522 -9.843 1.00 95.38 98 ILE A CA 1
ATOM 742 C C . ILE A 1 98 ? -5.132 -11.930 -8.433 1.00 95.38 98 ILE A C 1
ATOM 744 O O . ILE A 1 98 ? -5.539 -13.069 -8.207 1.00 95.38 98 ILE A O 1
ATOM 748 N N . ALA A 1 99 ? -5.077 -11.004 -7.476 1.00 94.94 99 ALA A N 1
ATOM 749 C CA . ALA A 1 99 ? -5.511 -11.235 -6.102 1.00 94.94 99 ALA A CA 1
ATOM 750 C C . ALA A 1 99 ? -7.041 -11.308 -5.931 1.00 94.94 99 ALA A C 1
ATOM 752 O O . ALA A 1 99 ? -7.505 -11.672 -4.850 1.00 94.94 99 ALA A O 1
ATOM 753 N N . GLY A 1 100 ? -7.819 -10.980 -6.970 1.00 93.19 100 GLY A N 1
ATOM 754 C CA . GLY A 1 100 ? -9.281 -10.981 -6.926 1.00 93.19 100 GLY A CA 1
ATOM 755 C C . GLY A 1 100 ? -9.873 -9.850 -6.083 1.00 93.19 100 GLY A C 1
ATOM 756 O O . GLY A 1 100 ? -10.978 -9.994 -5.560 1.00 93.19 100 GLY A O 1
ATOM 757 N N . VAL A 1 101 ? -9.150 -8.738 -5.920 1.00 93.56 101 VAL A N 1
ATOM 758 C CA . VAL A 1 101 ? -9.624 -7.594 -5.130 1.00 93.56 101 VAL A CA 1
ATOM 759 C C . VAL A 1 101 ? -10.815 -6.941 -5.842 1.00 93.56 101 VAL A C 1
ATOM 761 O O . VAL A 1 101 ? -10.712 -6.609 -7.025 1.00 93.56 101 VAL A O 1
ATOM 764 N N . PRO A 1 102 ? -11.941 -6.692 -5.149 1.00 90.81 102 PRO A N 1
ATOM 765 C CA . PRO A 1 102 ? -13.153 -6.213 -5.806 1.00 90.81 102 PRO A CA 1
ATOM 766 C C . PRO A 1 102 ? -13.103 -4.724 -6.178 1.00 90.81 102 PRO A C 1
ATOM 768 O O . PRO A 1 102 ? -13.908 -4.276 -6.994 1.00 90.81 102 PRO A O 1
ATOM 771 N N . ARG A 1 103 ? -12.204 -3.930 -5.577 1.00 93.38 103 ARG A N 1
ATOM 772 C CA . ARG A 1 103 ? -12.077 -2.486 -5.833 1.00 93.38 103 ARG A CA 1
ATOM 773 C C . ARG A 1 103 ? -10.620 -2.031 -5.850 1.00 93.38 103 ARG A C 1
ATOM 775 O O . ARG A 1 103 ? -9.857 -2.337 -4.937 1.00 93.38 103 ARG A O 1
ATOM 782 N N . PHE A 1 104 ? -10.273 -1.215 -6.841 1.00 94.00 104 PHE A N 1
ATOM 783 C CA . PHE A 1 104 ? -8.962 -0.584 -6.961 1.00 94.00 104 PHE A CA 1
ATOM 784 C C . PHE A 1 104 ? -9.121 0.925 -7.184 1.00 94.00 104 PHE A C 1
ATOM 786 O O . PHE A 1 104 ? -9.806 1.337 -8.120 1.00 94.00 104 PHE A O 1
ATOM 793 N N . TYR A 1 105 ? -8.472 1.742 -6.353 1.00 94.62 105 TYR A N 1
ATOM 794 C CA . TYR A 1 105 ? -8.390 3.193 -6.519 1.00 94.62 105 TYR A CA 1
ATOM 795 C C . TYR A 1 105 ? -7.003 3.582 -7.053 1.00 94.62 105 TYR A C 1
ATOM 797 O O . TYR A 1 105 ? -6.005 3.360 -6.360 1.00 94.62 105 TYR A O 1
ATOM 805 N N . PRO A 1 106 ? -6.911 4.143 -8.272 1.00 93.12 106 PRO A N 1
ATOM 806 C CA . PRO A 1 106 ? -5.644 4.565 -8.860 1.00 93.12 106 PRO A CA 1
ATOM 807 C C . PRO A 1 106 ? -5.101 5.842 -8.209 1.00 93.12 106 PRO A C 1
ATOM 809 O O . PRO A 1 106 ? -5.818 6.568 -7.522 1.00 93.12 106 PRO A O 1
ATOM 812 N N . SER A 1 107 ? -3.826 6.136 -8.473 1.00 90.56 107 SER A N 1
ATOM 813 C CA . SER A 1 107 ? -3.166 7.350 -7.990 1.00 90.56 107 SER A CA 1
ATOM 814 C C . SER A 1 107 ? -3.490 8.554 -8.868 1.00 90.56 107 SER A C 1
ATOM 816 O O . SER A 1 107 ? -2.689 8.983 -9.690 1.00 90.56 107 SER A O 1
ATOM 818 N N . GLU A 1 108 ? -4.710 9.058 -8.697 1.00 84.62 108 GLU A N 1
ATOM 819 C CA . GLU A 1 108 ? -5.320 10.136 -9.487 1.00 84.62 108 GLU A CA 1
ATOM 820 C C . GLU A 1 108 ? -5.966 11.180 -8.555 1.00 84.62 108 GLU A C 1
ATOM 822 O O . GLU A 1 108 ? -7.114 11.581 -8.719 1.00 84.62 108 GLU A O 1
ATOM 827 N N . PHE A 1 109 ? -5.233 11.618 -7.527 1.00 82.69 109 PHE A N 1
ATOM 828 C CA . PHE A 1 109 ? -5.708 12.601 -6.533 1.00 82.69 109 PHE A CA 1
ATOM 829 C C . PHE A 1 109 ? -5.468 14.063 -6.951 1.00 82.69 109 PHE A C 1
ATOM 831 O O . PHE A 1 109 ? -5.472 14.966 -6.116 1.00 82.69 109 PHE A O 1
ATOM 838 N N . GLY A 1 110 ? -5.182 14.285 -8.235 1.00 75.44 110 GLY A N 1
ATOM 839 C CA . GLY A 1 110 ? -4.880 15.590 -8.816 1.00 75.44 110 G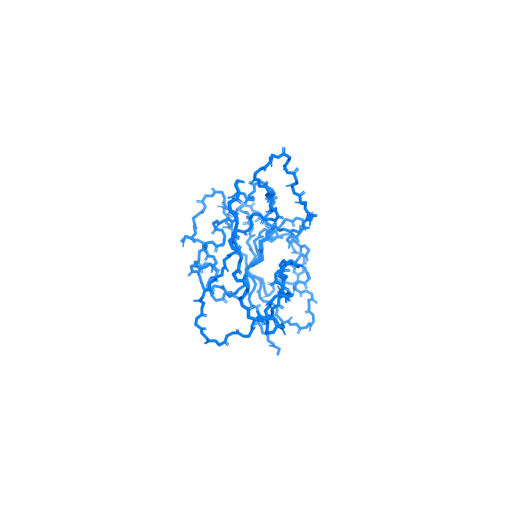LY A CA 1
ATOM 840 C C . GLY A 1 110 ? -6.037 16.166 -9.632 1.00 75.44 110 GLY A C 1
ATOM 841 O O . GLY A 1 110 ? -7.175 15.706 -9.576 1.00 75.44 110 GLY A O 1
ATOM 842 N N . MET A 1 111 ? -5.734 17.199 -10.417 1.00 69.75 111 MET A N 1
ATOM 843 C CA . MET A 1 111 ? -6.711 17.823 -11.305 1.00 69.75 111 MET A CA 1
ATOM 844 C C . MET A 1 111 ? -6.970 16.948 -12.536 1.00 69.75 111 MET A C 1
ATOM 846 O O . MET A 1 111 ? -6.031 16.476 -13.174 1.00 69.75 111 MET A O 1
ATOM 850 N N . HIS A 1 112 ? -8.242 16.795 -12.909 1.00 56.72 112 HIS A N 1
ATOM 851 C CA . HIS A 1 112 ? -8.630 16.161 -14.166 1.00 56.72 112 HIS A CA 1
ATOM 852 C C . HIS A 1 112 ? -8.208 17.050 -15.345 1.00 56.72 112 HIS A C 1
ATOM 854 O O . HIS A 1 112 ? -8.911 17.989 -15.719 1.00 56.72 112 HIS A O 1
ATOM 860 N N . SER A 1 113 ? -7.032 16.798 -15.913 1.00 49.09 113 SER A N 1
ATOM 861 C CA . SER A 1 113 ? -6.563 17.494 -17.107 1.00 49.09 113 SER A CA 1
ATOM 862 C C . SER A 1 113 ? -7.045 16.761 -18.357 1.00 49.09 113 SER A C 1
ATOM 864 O O . SER A 1 113 ? -6.537 15.709 -18.737 1.00 49.09 113 SER A O 1
ATOM 866 N N . VAL A 1 114 ? -8.030 17.342 -19.043 1.00 48.44 114 VAL A N 1
ATOM 867 C CA . VAL A 1 114 ? -8.368 16.926 -20.408 1.00 48.44 114 VAL A CA 1
ATOM 868 C C . VAL A 1 114 ? -7.226 17.392 -21.313 1.00 48.44 114 VAL A C 1
ATOM 870 O O . VAL A 1 114 ? -7.161 18.560 -21.695 1.00 48.44 114 VAL A O 1
ATOM 873 N N . LEU A 1 115 ? -6.289 16.500 -21.633 1.00 42.91 115 LEU A N 1
ATOM 874 C CA . LEU A 1 115 ? -5.260 16.753 -22.641 1.00 42.91 115 LEU A CA 1
ATOM 875 C C . LEU A 1 115 ? -5.931 16.891 -24.017 1.00 42.91 115 LEU A C 1
ATOM 877 O O . LEU A 1 115 ? -6.104 15.923 -24.749 1.00 42.91 115 LEU A O 1
ATOM 881 N N . ARG A 1 116 ? -6.297 18.115 -24.413 1.00 39.41 116 ARG A N 1
ATOM 882 C CA . ARG A 1 116 ? -6.595 18.401 -25.821 1.00 39.41 116 ARG A CA 1
ATOM 883 C C . ARG A 1 116 ? -5.283 18.491 -26.595 1.00 39.41 116 ARG A C 1
ATOM 885 O O . ARG A 1 116 ? -4.735 19.575 -26.770 1.00 39.41 116 ARG A O 1
ATOM 892 N N . MET A 1 117 ? -4.788 17.357 -27.085 1.00 35.25 117 MET A N 1
ATOM 893 C CA . MET A 1 117 ? -3.864 17.390 -28.217 1.00 35.25 117 MET A CA 1
ATOM 894 C C . MET A 1 117 ? -4.643 17.873 -29.444 1.00 35.25 117 MET A C 1
ATOM 896 O O . MET A 1 117 ? -5.668 17.295 -29.800 1.00 35.25 117 MET A O 1
ATOM 900 N N . ARG A 1 118 ? -4.202 18.970 -30.072 1.00 38.44 118 ARG A N 1
ATOM 901 C CA . ARG A 1 118 ? -4.757 19.426 -31.352 1.00 38.44 118 ARG A CA 1
ATOM 902 C C . ARG A 1 118 ? -4.083 18.646 -32.478 1.00 38.44 118 ARG A C 1
ATOM 904 O O . ARG A 1 118 ? -3.214 19.165 -33.166 1.00 38.44 118 ARG A O 1
ATOM 911 N N . THR A 1 119 ? -4.478 17.394 -32.634 1.00 38.81 119 THR A N 1
ATOM 912 C CA . THR A 1 119 ? -4.269 16.615 -33.854 1.00 38.81 119 THR A CA 1
ATOM 913 C C . THR A 1 119 ? -5.643 16.142 -34.316 1.00 38.81 119 THR A C 1
ATOM 915 O O . THR A 1 119 ? -6.449 15.687 -33.508 1.00 38.81 119 THR A O 1
ATOM 918 N N . GLU A 1 120 ? -5.941 16.333 -35.601 1.00 43.16 120 GLU A N 1
ATOM 919 C CA . GLU A 1 120 ? -7.279 16.224 -36.218 1.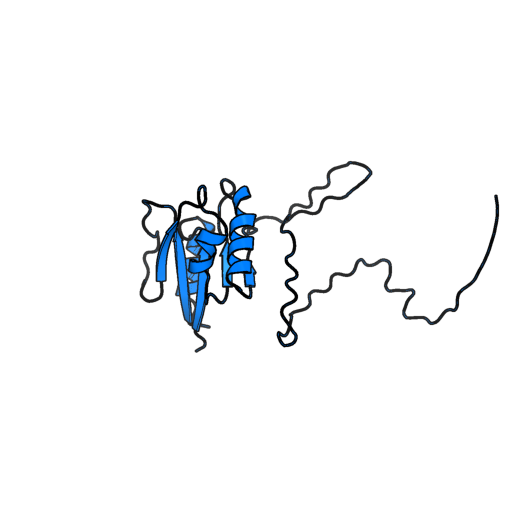00 43.16 120 GLU A CA 1
ATOM 920 C C . GLU A 1 120 ? -7.935 14.827 -36.137 1.00 43.16 120 GLU A C 1
ATOM 922 O O . GLU A 1 120 ? -9.019 14.644 -36.675 1.00 43.16 120 GLU A O 1
ATOM 927 N N . GLU A 1 121 ? -7.353 13.838 -35.448 1.00 42.50 121 GLU A N 1
ATOM 928 C CA . GLU A 1 121 ? -7.845 12.452 -35.513 1.00 42.50 121 GLU A CA 1
ATOM 929 C C . GLU A 1 121 ? -8.132 11.754 -34.174 1.00 42.50 121 GLU A C 1
ATOM 931 O O . GLU A 1 121 ? -8.728 10.681 -34.186 1.00 42.50 121 GLU A O 1
ATOM 936 N N . ALA A 1 122 ? -7.836 12.338 -33.005 1.00 41.56 122 ALA A N 1
ATOM 937 C CA . ALA A 1 122 ? -8.347 11.797 -31.737 1.00 41.56 122 ALA A CA 1
ATOM 938 C C . ALA A 1 122 ? -8.214 12.784 -30.571 1.00 41.56 122 ALA A C 1
ATOM 940 O O . ALA A 1 122 ? -7.133 13.294 -30.284 1.00 41.56 122 ALA A O 1
ATOM 941 N N . THR A 1 123 ? -9.299 12.984 -29.815 1.00 38.16 123 THR A N 1
ATOM 942 C CA . THR A 1 123 ? -9.207 13.576 -28.471 1.00 38.16 123 THR A CA 1
ATOM 943 C C . THR A 1 123 ? -8.779 12.478 -27.498 1.00 38.16 123 THR A C 1
ATOM 945 O O . THR A 1 123 ? -9.575 11.603 -27.165 1.00 38.16 123 THR A O 1
ATOM 948 N N . LEU A 1 124 ? -7.523 12.500 -27.053 1.00 40.00 124 LEU A N 1
ATOM 949 C CA . LEU A 1 124 ? -7.048 11.622 -25.983 1.00 40.00 124 LEU A CA 1
ATOM 950 C C . LEU A 1 124 ? -7.604 12.116 -24.639 1.00 40.00 124 LEU A C 1
ATOM 952 O O . LEU A 1 124 ? -7.334 13.238 -24.222 1.00 40.00 124 LEU A O 1
ATOM 956 N N . ILE A 1 125 ? -8.386 11.284 -23.953 1.00 41.00 125 ILE A N 1
ATOM 957 C CA . ILE A 1 125 ? -8.895 11.580 -22.608 1.00 41.00 125 ILE A CA 1
ATOM 958 C C . ILE A 1 125 ? -7.945 10.938 -21.586 1.00 41.00 125 ILE A C 1
ATOM 960 O O . ILE A 1 125 ? -7.756 9.725 -21.593 1.00 41.00 125 ILE A O 1
ATOM 964 N N . HIS A 1 126 ? -7.349 11.752 -20.711 1.00 38.91 126 HIS A N 1
ATOM 965 C CA . HIS A 1 126 ? -6.706 11.310 -19.465 1.00 38.91 126 HIS A CA 1
ATOM 966 C C . HIS A 1 126 ? -7.787 11.272 -18.358 1.00 38.91 126 HIS A C 1
ATOM 968 O O . HIS A 1 126 ? -8.649 12.154 -18.367 1.00 38.91 126 HIS A O 1
ATOM 974 N N . PRO A 1 127 ? -7.806 10.302 -17.419 1.00 41.78 127 PRO A N 1
ATOM 975 C CA . PRO A 1 127 ? -6.718 9.418 -17.008 1.00 41.78 127 PRO A CA 1
ATOM 976 C C . PRO A 1 127 ? -6.589 8.148 -17.831 1.00 41.78 127 PRO A C 1
ATOM 978 O O . PRO A 1 127 ? -7.572 7.461 -18.098 1.00 41.78 127 PRO A O 1
ATOM 981 N N . VAL A 1 128 ? -5.350 7.794 -18.184 1.00 42.53 128 VAL A N 1
ATOM 982 C CA . VAL A 1 128 ? -5.028 6.484 -18.772 1.00 42.53 128 VAL A CA 1
ATOM 983 C C . VAL A 1 128 ? -5.005 5.435 -17.652 1.00 42.53 128 VAL A C 1
ATOM 985 O O . VAL A 1 128 ? -4.025 4.736 -17.425 1.00 42.53 128 VAL A O 1
ATOM 988 N N . GLY A 1 129 ? -6.117 5.317 -16.931 1.00 38.09 129 GLY A N 1
ATOM 989 C CA . GLY A 1 129 ? -6.490 4.082 -16.272 1.00 38.09 129 GLY A CA 1
ATOM 990 C C . GLY A 1 129 ? -7.205 3.250 -17.320 1.00 38.09 129 GLY A C 1
ATOM 991 O O . GLY A 1 129 ? -8.341 3.553 -17.680 1.00 38.09 129 GLY A O 1
ATOM 992 N N . ARG A 1 130 ? -6.550 2.211 -17.842 1.00 34.75 130 ARG A N 1
ATOM 993 C CA . ARG A 1 130 ? -7.237 1.178 -18.621 1.00 34.75 130 ARG A CA 1
ATOM 994 C C . ARG A 1 130 ? -8.369 0.663 -17.723 1.00 34.75 130 ARG A C 1
ATOM 996 O O . ARG A 1 130 ? -8.104 0.032 -16.707 1.00 34.75 130 ARG A O 1
ATOM 1003 N N . THR A 1 131 ? -9.614 1.036 -18.015 1.00 34.56 131 THR A N 1
ATOM 1004 C CA . THR A 1 131 ? -10.770 0.673 -17.192 1.00 34.56 131 THR A CA 1
ATOM 1005 C C . THR A 1 131 ? -10.900 -0.846 -17.205 1.00 34.56 131 THR A C 1
ATOM 1007 O O . THR A 1 131 ? -11.341 -1.432 -18.191 1.00 34.56 131 THR A O 1
ATOM 1010 N N . PHE A 1 132 ? -10.472 -1.500 -16.127 1.00 35.75 132 PHE A N 1
ATOM 1011 C CA . PHE A 1 132 ? -10.685 -2.925 -15.923 1.00 35.75 132 PHE A CA 1
ATOM 1012 C C . PHE A 1 132 ? -12.169 -3.159 -15.633 1.00 35.75 132 PHE A C 1
ATOM 1014 O O . PHE A 1 132 ? -12.630 -3.041 -14.501 1.00 35.75 132 PHE A O 1
ATOM 1021 N N . LEU A 1 133 ? -12.930 -3.499 -16.672 1.00 28.94 133 LEU A N 1
ATOM 1022 C CA . LEU A 1 133 ? -14.239 -4.122 -16.525 1.00 28.94 133 LEU A CA 1
ATOM 1023 C C . LEU A 1 133 ? -14.016 -5.628 -16.326 1.00 28.94 133 LEU A C 1
ATOM 1025 O O . LEU A 1 133 ? -14.077 -6.411 -17.273 1.00 28.94 133 LEU A O 1
ATOM 1029 N N . VAL A 1 134 ? -13.697 -6.047 -15.099 1.00 37.19 134 VAL A N 1
ATOM 1030 C CA . VAL A 1 134 ? -13.682 -7.475 -14.759 1.00 37.19 134 VAL A CA 1
ATOM 1031 C C . VAL A 1 134 ? -15.131 -7.951 -14.720 1.00 37.19 134 VAL A C 1
ATOM 1033 O O . VAL A 1 134 ? -15.901 -7.583 -13.834 1.00 37.19 134 VAL A O 1
ATOM 1036 N N . ARG A 1 135 ? -15.515 -8.780 -15.693 1.00 28.70 135 ARG A N 1
ATOM 1037 C CA . ARG A 1 135 ? -16.747 -9.572 -15.645 1.00 28.70 135 ARG A CA 1
ATOM 1038 C C . ARG A 1 135 ? -16.570 -10.662 -14.583 1.00 28.70 135 ARG A C 1
ATOM 1040 O O . ARG A 1 135 ? -16.265 -11.803 -14.909 1.00 28.70 135 ARG A O 1
ATOM 1047 N N . ALA A 1 136 ? -16.733 -10.300 -13.315 1.00 35.06 136 ALA A N 1
ATOM 1048 C CA . ALA A 1 136 ? -17.012 -11.266 -12.262 1.00 35.06 136 ALA A CA 1
ATOM 1049 C C . ALA A 1 136 ? -18.504 -11.616 -12.334 1.00 35.06 136 ALA A C 1
ATOM 1051 O O . ALA A 1 136 ? -19.338 -10.733 -12.542 1.00 35.06 136 ALA A O 1
ATOM 1052 N N . GLY A 1 137 ? -18.807 -12.913 -12.253 1.00 29.70 137 GLY A N 1
ATOM 1053 C CA . GLY A 1 137 ? -20.145 -13.476 -12.400 1.00 29.70 137 GLY A CA 1
ATOM 1054 C C . GLY A 1 137 ? -21.211 -12.753 -11.577 1.00 29.70 137 GLY A C 1
ATOM 1055 O O . GLY A 1 137 ? -20.934 -12.144 -10.546 1.00 29.70 137 GLY A O 1
ATOM 1056 N N . GLU A 1 138 ? -22.429 -12.812 -12.106 1.00 34.31 138 GLU A N 1
ATOM 1057 C CA . GLU A 1 138 ? -23.669 -12.272 -11.555 1.00 34.31 138 GLU A CA 1
ATOM 1058 C C . GLU A 1 138 ? -23.693 -12.317 -10.021 1.00 34.31 138 GLU A C 1
ATOM 1060 O O . GLU A 1 138 ? -23.550 -13.399 -9.460 1.00 34.31 138 GLU A O 1
ATOM 1065 N N . SER A 1 139 ? -23.866 -11.149 -9.375 1.00 31.56 139 SER A N 1
ATOM 1066 C CA . SER A 1 139 ? -24.404 -10.923 -8.005 1.00 31.56 139 SER A CA 1
ATOM 1067 C C . SER A 1 139 ? -23.794 -9.731 -7.247 1.00 31.56 139 SER A C 1
ATOM 1069 O O . SER A 1 139 ? -24.070 -9.565 -6.062 1.00 31.56 139 SER A O 1
ATOM 1071 N N . SER A 1 140 ? -23.027 -8.842 -7.881 1.00 29.16 140 SER A N 1
ATOM 1072 C CA . SER A 1 140 ? -22.544 -7.620 -7.216 1.00 29.16 140 SER A CA 1
ATOM 1073 C C . SER A 1 140 ? -23.308 -6.397 -7.717 1.00 29.16 140 SER A C 1
ATOM 1075 O O . SER A 1 140 ? -23.287 -6.077 -8.900 1.00 29.16 140 SER A O 1
ATOM 1077 N N . ARG A 1 141 ? -24.034 -5.719 -6.821 1.00 27.72 141 ARG A N 1
ATOM 1078 C CA . ARG A 1 141 ? -24.781 -4.491 -7.134 1.00 27.72 141 ARG A CA 1
ATOM 1079 C C . ARG A 1 141 ? -23.797 -3.358 -7.443 1.00 27.72 141 ARG A C 1
ATOM 1081 O O . ARG A 1 141 ? -23.093 -2.881 -6.557 1.00 27.72 141 ARG A O 1
ATOM 1088 N N . PHE A 1 142 ? -23.758 -2.952 -8.707 1.00 30.61 142 PHE A N 1
ATOM 1089 C CA . PHE A 1 142 ? -22.953 -1.846 -9.218 1.00 30.61 142 PHE A CA 1
ATOM 1090 C C . PHE A 1 142 ? -23.635 -0.499 -8.946 1.00 30.61 142 PHE A C 1
ATOM 1092 O O . PHE A 1 142 ? -24.839 -0.356 -9.160 1.00 30.61 142 PHE A O 1
ATOM 1099 N N . VAL A 1 143 ? -22.863 0.514 -8.542 1.00 28.45 143 VAL A N 1
ATOM 1100 C CA . VAL A 1 143 ? -23.291 1.915 -8.651 1.00 28.45 143 VAL A CA 1
ATOM 1101 C C . VAL A 1 143 ? -22.957 2.375 -10.067 1.00 28.45 143 VAL A C 1
ATOM 1103 O O . VAL A 1 143 ? -21.796 2.468 -10.454 1.00 28.45 143 VAL A O 1
ATOM 1106 N N . HIS A 1 144 ? -24.001 2.588 -10.860 1.00 25.81 144 HIS A N 1
ATOM 1107 C CA . HIS A 1 144 ? -23.935 2.926 -12.275 1.00 25.81 144 HIS A CA 1
ATOM 1108 C C . HIS A 1 144 ? -23.843 4.457 -12.419 1.00 25.81 144 HIS A C 1
ATOM 1110 O O . HIS A 1 144 ? -24.849 5.144 -12.264 1.00 25.81 144 HIS A O 1
ATOM 1116 N N . LEU A 1 145 ? -22.673 5.015 -12.745 1.00 25.33 145 LEU A N 1
ATOM 1117 C CA . LEU A 1 145 ? -22.596 6.367 -13.316 1.00 25.33 145 LEU A CA 1
ATOM 1118 C C . LEU A 1 145 ? -22.472 6.230 -14.829 1.00 25.33 145 LEU A C 1
ATOM 1120 O O . LEU A 1 145 ? -21.396 6.070 -15.396 1.00 25.33 145 LEU A O 1
ATOM 1124 N N . ARG A 1 146 ? -23.640 6.208 -15.470 1.00 25.94 146 ARG A N 1
ATOM 1125 C CA . ARG A 1 146 ? -23.804 6.154 -16.918 1.00 25.94 146 ARG A CA 1
ATOM 1126 C C . ARG A 1 146 ? -23.654 7.568 -17.481 1.00 25.94 146 ARG A C 1
ATOM 1128 O O . ARG A 1 146 ? -24.614 8.330 -17.459 1.00 25.94 146 ARG A O 1
ATOM 1135 N N . LEU A 1 147 ? -22.473 7.917 -17.982 1.00 31.41 147 LEU A N 1
ATOM 1136 C CA . LEU A 1 147 ? -22.322 9.047 -18.901 1.00 31.41 147 LEU A CA 1
ATOM 1137 C C . LEU A 1 147 ? -22.365 8.493 -20.326 1.00 31.41 147 LEU A C 1
ATOM 1139 O O . LEU A 1 147 ? -21.364 8.024 -20.856 1.00 31.41 147 LEU A O 1
ATOM 1143 N N . GLU A 1 148 ? -23.557 8.486 -20.919 1.00 26.41 148 GLU A N 1
ATOM 1144 C CA . GLU A 1 148 ? -23.710 8.246 -22.356 1.00 26.41 148 GLU A CA 1
ATOM 1145 C C . GLU A 1 148 ? -23.333 9.523 -23.122 1.00 26.41 148 GLU A C 1
ATOM 1147 O O . GLU A 1 148 ? -23.663 10.625 -22.668 1.00 26.41 148 GLU A O 1
ATOM 1152 N N . PRO A 1 149 ? -22.697 9.418 -24.300 1.00 29.02 149 PRO A N 1
ATOM 1153 C CA . PRO A 1 149 ? -22.554 10.555 -25.196 1.00 29.02 149 PRO A CA 1
ATOM 1154 C C . PRO A 1 149 ? -23.942 11.039 -25.649 1.00 29.02 149 PRO A C 1
ATOM 1156 O O . PRO A 1 149 ? -24.759 10.289 -26.183 1.00 29.02 149 PRO A O 1
ATOM 1159 N N . LEU A 1 150 ? -24.204 12.327 -25.433 1.00 32.38 150 LEU A N 1
ATOM 1160 C CA . LEU A 1 150 ? -25.494 13.006 -25.611 1.00 32.38 150 LEU A CA 1
ATOM 1161 C C . LEU A 1 150 ? -25.966 13.176 -27.075 1.00 32.38 150 LEU A C 1
ATOM 1163 O O . LEU A 1 150 ? -26.768 14.063 -27.349 1.00 32.38 150 LEU A O 1
ATOM 1167 N N . SER A 1 151 ? -25.535 12.347 -28.030 1.00 36.50 151 SER A N 1
ATOM 1168 C CA . SER A 1 151 ? -25.919 12.504 -29.447 1.00 36.50 151 SER A CA 1
ATOM 1169 C C . SER A 1 151 ? -26.679 11.334 -30.079 1.00 36.50 151 SER A C 1
ATOM 1171 O O . SER A 1 151 ? -27.123 11.475 -31.215 1.00 36.50 151 SER A O 1
ATOM 1173 N N . LEU A 1 152 ? -26.938 10.222 -29.376 1.00 32.72 152 LEU A N 1
ATOM 1174 C CA . LEU A 1 152 ? -27.673 9.089 -29.974 1.00 32.72 152 LEU A CA 1
ATOM 1175 C C . LEU A 1 152 ? -28.782 8.465 -29.106 1.00 32.72 152 LEU A C 1
ATOM 1177 O O . LEU A 1 152 ? -29.161 7.317 -29.314 1.00 32.72 152 LEU A O 1
ATOM 1181 N N . ILE A 1 153 ? -29.369 9.221 -28.171 1.00 36.16 153 ILE A N 1
ATOM 1182 C CA . ILE A 1 153 ? -30.514 8.745 -27.361 1.00 36.16 153 ILE A CA 1
ATOM 1183 C C . ILE A 1 153 ? -31.878 9.252 -27.876 1.00 36.16 153 ILE A C 1
ATOM 1185 O O . ILE A 1 153 ? -32.917 8.768 -27.431 1.00 36.16 153 ILE A O 1
ATOM 1189 N N . LEU A 1 154 ? -31.931 10.130 -28.890 1.00 32.66 154 LEU A N 1
ATOM 1190 C CA . LEU A 1 154 ? -33.221 10.629 -29.404 1.00 32.66 154 LEU A CA 1
ATOM 1191 C C . LEU A 1 154 ? -33.832 9.834 -30.576 1.00 32.66 154 LEU A C 1
ATOM 1193 O O . LEU A 1 154 ? -34.995 10.056 -30.892 1.00 32.66 154 LEU A O 1
ATOM 1197 N N . LEU A 1 155 ? -33.140 8.860 -31.183 1.00 32.22 155 LEU A N 1
ATOM 1198 C CA . LEU A 1 155 ? -33.727 8.057 -32.278 1.00 32.22 155 L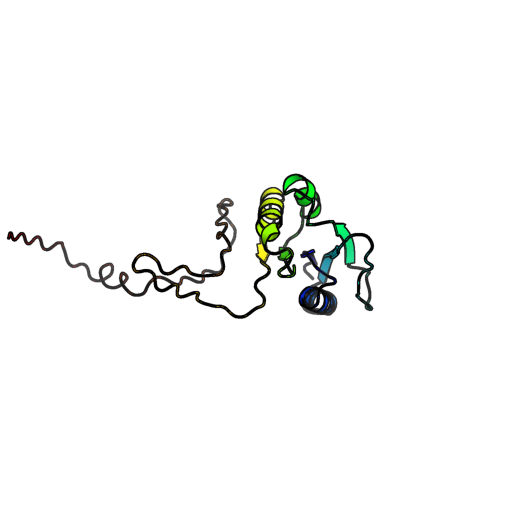EU A CA 1
ATOM 1199 C C . LEU A 1 155 ? -34.209 6.650 -31.886 1.00 32.22 155 LEU A C 1
ATOM 1201 O O . LEU A 1 155 ? -34.807 5.964 -32.707 1.00 32.22 155 LEU A O 1
ATOM 1205 N N . GLY A 1 156 ? -34.018 6.225 -30.634 1.00 34.75 156 GLY A N 1
ATOM 1206 C CA . GLY A 1 156 ? -34.479 4.910 -30.158 1.00 34.75 156 GLY A CA 1
ATOM 1207 C C . GLY A 1 156 ? -35.842 4.903 -29.452 1.00 34.75 156 GLY A C 1
ATOM 1208 O O . GLY A 1 156 ? -36.359 3.828 -29.158 1.00 34.75 156 GLY A O 1
ATOM 1209 N N . ARG A 1 157 ? -36.421 6.076 -29.142 1.00 39.25 157 ARG A N 1
ATOM 1210 C CA . ARG A 1 157 ? -37.651 6.209 -28.323 1.00 39.25 157 ARG A CA 1
ATOM 1211 C C . ARG A 1 157 ? -38.874 6.798 -29.032 1.00 39.25 157 ARG A C 1
ATOM 1213 O O . ARG A 1 157 ? -39.949 6.811 -28.443 1.00 39.25 157 ARG A O 1
ATOM 1220 N N . LEU A 1 158 ? -38.752 7.213 -30.289 1.00 36.66 158 LEU A N 1
ATOM 1221 C CA . LEU A 1 158 ? -39.892 7.521 -31.154 1.00 36.66 158 LEU A CA 1
ATOM 1222 C C . LEU A 1 158 ? -39.850 6.532 -32.310 1.00 36.66 158 LEU A C 1
ATOM 1224 O O . LEU A 1 158 ? -38.972 6.633 -33.159 1.00 36.66 158 LEU A O 1
ATOM 1228 N N . GLY A 1 159 ? -40.751 5.548 -32.304 1.00 40.19 159 GLY A N 1
ATOM 1229 C CA . GLY A 1 159 ? -40.846 4.484 -33.306 1.00 40.19 159 GLY A CA 1
ATOM 1230 C C . GLY A 1 159 ? -41.159 4.995 -34.714 1.00 40.19 159 GLY A C 1
ATOM 1231 O O . GLY A 1 159 ? -42.246 4.766 -35.237 1.00 40.19 159 GLY A O 1
ATOM 1232 N N . LEU A 1 160 ? -40.195 5.660 -35.344 1.00 35.47 160 LEU A N 1
ATOM 1233 C CA . LEU A 1 160 ? -40.240 6.081 -36.732 1.00 35.47 160 LEU A CA 1
ATOM 1234 C C . LEU A 1 160 ? -39.470 5.059 -37.564 1.00 35.47 160 LEU A C 1
ATOM 1236 O O . LEU A 1 160 ? -38.256 4.889 -37.459 1.00 35.47 160 LEU A O 1
ATOM 1240 N N . LYS A 1 161 ? -40.245 4.315 -38.354 1.00 36.34 161 LYS A N 1
ATOM 1241 C CA . LYS A 1 161 ? -39.778 3.327 -39.324 1.00 36.34 161 LYS A CA 1
ATOM 1242 C C . LYS A 1 161 ? -38.802 3.973 -40.312 1.00 36.34 161 LYS A C 1
ATOM 1244 O O . LYS A 1 161 ? -38.987 5.119 -40.713 1.00 36.34 161 LYS A O 1
ATOM 1249 N N . LYS A 1 162 ? -37.807 3.180 -40.728 1.00 39.66 162 LYS A N 1
ATOM 1250 C CA . LYS A 1 162 ? -36.887 3.432 -41.847 1.00 39.66 162 LYS A CA 1
ATOM 1251 C C . LYS A 1 162 ? -37.549 4.248 -42.965 1.00 39.66 162 LYS A C 1
ATOM 1253 O O . LYS A 1 162 ? -38.484 3.758 -43.595 1.00 39.66 162 LYS A O 1
ATOM 1258 N N . LEU A 1 163 ? -36.995 5.416 -43.274 1.00 33.06 163 LEU A N 1
ATOM 1259 C CA . LEU A 1 163 ? -37.137 6.023 -44.593 1.00 33.06 163 LEU A CA 1
ATOM 1260 C C . LEU A 1 163 ? -35.860 5.742 -45.385 1.00 33.06 163 LEU A C 1
ATOM 1262 O O . LEU A 1 163 ? -34.800 6.299 -45.117 1.00 33.06 163 LEU A O 1
ATOM 1266 N N . ASN A 1 164 ? -35.987 4.828 -46.346 1.00 38.03 164 ASN A N 1
ATOM 1267 C CA . ASN A 1 164 ? -35.093 4.746 -47.492 1.00 38.03 164 ASN A CA 1
ATOM 1268 C C . ASN A 1 164 ? -35.229 6.040 -48.301 1.00 38.03 164 ASN A C 1
ATOM 1270 O O . ASN A 1 164 ? -36.339 6.381 -48.704 1.00 38.03 164 ASN A O 1
ATOM 1274 N N . ALA A 1 165 ? -34.114 6.687 -48.624 1.00 33.16 165 ALA A N 1
ATOM 1275 C CA . ALA A 1 165 ? -34.041 7.571 -49.779 1.00 33.16 165 ALA A CA 1
ATOM 1276 C C . ALA A 1 165 ? -32.624 7.534 -50.361 1.00 33.16 165 ALA A C 1
ATOM 1278 O O . ALA A 1 165 ? -31.658 8.011 -49.776 1.00 33.16 165 ALA A O 1
ATOM 1279 N N . SER A 1 166 ? -32.543 6.890 -51.519 1.00 33.50 166 SER A N 1
ATOM 1280 C CA . SER A 1 166 ? -31.450 6.941 -52.480 1.00 33.50 166 SER A CA 1
ATOM 1281 C C . SER A 1 166 ? -31.308 8.352 -53.053 1.00 33.50 166 SER A C 1
ATOM 1283 O O . SER A 1 166 ? -32.322 8.926 -53.438 1.00 33.50 166 SER A O 1
ATOM 1285 N N . MET A 1 167 ? -30.081 8.847 -53.243 1.00 27.81 167 MET A N 1
ATOM 1286 C CA . MET A 1 167 ? -29.755 9.698 -54.395 1.00 27.81 167 MET A CA 1
ATOM 1287 C C . MET A 1 167 ? -28.240 9.775 -54.642 1.00 27.81 167 MET A C 1
ATOM 1289 O O . MET A 1 167 ? -27.479 10.193 -53.777 1.00 27.81 167 MET A O 1
ATOM 1293 N N . LYS A 1 168 ? -27.852 9.356 -55.858 1.00 31.52 168 LYS A N 1
ATOM 1294 C CA . LYS A 1 168 ? -26.671 9.814 -56.618 1.00 31.52 168 LYS A CA 1
ATOM 1295 C C . LYS A 1 168 ? -26.710 11.356 -56.677 1.00 31.52 168 LYS A C 1
ATOM 1297 O O . LYS A 1 168 ? -27.810 11.905 -56.697 1.00 31.52 168 LYS A O 1
ATOM 1302 N N . LEU A 1 169 ? -25.607 12.099 -56.673 1.00 35.41 169 LEU A N 1
ATOM 1303 C CA . LEU A 1 169 ? -24.413 12.087 -57.531 1.00 35.41 169 LEU A CA 1
ATOM 1304 C C . LEU A 1 169 ? -23.179 12.503 -56.725 1.00 35.41 169 LEU A C 1
ATOM 1306 O O . LEU A 1 169 ? -23.344 13.365 -55.835 1.00 35.41 169 LEU A O 1
#

Organism: Bionectria ochroleuca (NCBI:txid29856)

Foldseek 3Di:
DDEAEEEQAACVDPVNVVVVVCQCVDPPYHYQYAYEDAPPDDRPHDDDCPRYHYDHDDLVPDALVRLLVVLAPHQEYEYQDDPVCLVSQVRVVSSNVSNVHPYYHHNPPDDQDQPPDPDPPDRDGDDPPPPPPPPDDPDDDDDDPDDDDPPPPVPPPPPDDDDDDDDDD